Protein AF-A0A2E4XKY6-F1 (afdb_monomer)

Sequence (85 aa):
MIIDEKGGSTGERLYDFLKHFINHNKDKLIIMDNAPVHKNKAVRDLINENNNLLFSVPYQHYTNAIEGYFNVLKSRLNKKKWNNL

Foldseek 3Di:
DDQDP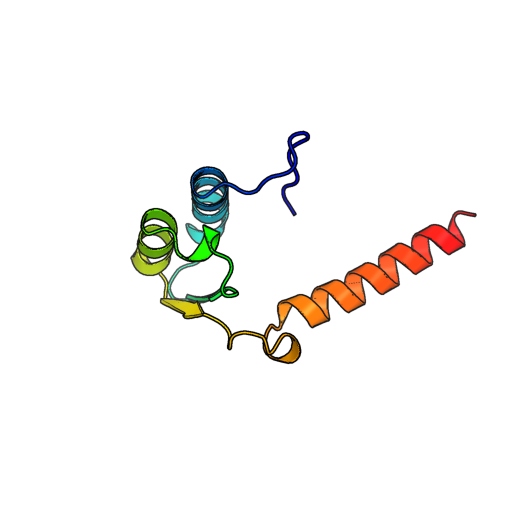VGDDALVNLLVVCLVPCVVPFAEEDEDEPPPSCVDPSNCCSQVVGYHYDYFDPPPVVSPPVVVVVVVVVVVVVVVVVVVD

Mean predicted aligned error: 7.32 Å

Radius of gyration: 15.51 Å; Cα contacts (8 Å, |Δi|>4): 72; chains: 1; bounding box: 27×29×46 Å

Secondary structure (DSSP, 8-state):
----TT----HHHHHHHHHHHHTT--S-EEEE---GGGG-HHHHHHHHTTSEEEEPPTT-GGG-HHHHHHHHHHHHHHHHHHHT-

Solvent-accessible surface area (backbone atoms only — not comparable to full-atom values): 5261 Å² total; per-residue (Å²): 131,90,72,54,100,84,73,70,79,48,50,66,59,50,34,57,53,44,58,69,65,42,74,84,53,64,83,40,83,45,77,41,65,80,52,73,54,65,67,33,64,70,45,45,52,63,45,52,72,53,28,45,77,44,72,47,67,82,95,42,64,88,74,40,70,64,53,60,54,49,52,54,50,50,54,53,53,50,53,54,57,63,76,74,109

Nearest PDB structures (foldseek):
  8w2r-assembly1_I  TM=7.452E-01  e=9.945E-03  Human immunodeficiency virus 1
  8fnj-assembly1_G  TM=7.446E-01  e=1.230E-02  Homo sapiens
  8fnl-assembly1_G  TM=7.564E-01  e=1.230E-02  Homo sapiens
  8fnp-assembly1_G  TM=7.530E-01  e=1.751E-02  Homo sapiens
  6rwo-assembly1_C  TM=7.868E-01  e=1.462E-01  Simian immunodeficiency virus

pLDDT: mean 82.5, std 14.18, range [40.34, 95.06]

Structure (mmCIF, N/CA/C/O backbone):
data_AF-A0A2E4XKY6-F1
#
_entry.id   AF-A0A2E4XKY6-F1
#
loop_
_atom_site.group_PDB
_atom_site.id
_atom_site.type_symbol
_atom_site.label_atom_id
_atom_site.label_alt_id
_atom_site.label_comp_id
_atom_site.label_asym_id
_atom_site.label_entity_id
_atom_site.label_seq_id
_atom_site.pdbx_PDB_ins_code
_atom_site.Cartn_x
_atom_site.Cartn_y
_atom_site.Cartn_z
_atom_site.occupancy
_atom_site.B_iso_or_equiv
_atom_site.auth_seq_id
_atom_site.auth_comp_id
_atom_site.auth_asym_id
_atom_site.auth_atom_id
_atom_site.pdbx_PDB_model_num
ATOM 1 N N . MET A 1 1 ? -0.241 4.720 -12.622 1.00 40.78 1 MET A N 1
ATOM 2 C CA . MET A 1 1 ? 1.012 4.809 -11.849 1.00 40.78 1 MET A CA 1
ATOM 3 C C . MET A 1 1 ? 1.252 6.286 -11.624 1.00 40.78 1 MET A C 1
ATOM 5 O O . MET A 1 1 ? 1.483 6.985 -12.601 1.00 40.78 1 MET A O 1
ATOM 9 N N . ILE A 1 2 ? 1.039 6.785 -10.405 1.00 41.03 2 ILE A N 1
ATOM 10 C CA . ILE A 1 2 ? 1.305 8.195 -10.104 1.00 41.03 2 ILE A CA 1
ATOM 11 C C . ILE A 1 2 ? 2.814 8.316 -9.940 1.00 41.03 2 ILE A C 1
ATOM 13 O O . ILE A 1 2 ? 3.371 7.894 -8.931 1.00 41.03 2 ILE A O 1
ATOM 17 N N . ILE A 1 3 ? 3.464 8.813 -10.984 1.00 40.34 3 ILE A N 1
ATOM 18 C CA . ILE A 1 3 ? 4.858 9.229 -10.950 1.00 40.34 3 ILE A CA 1
ATOM 19 C C . ILE A 1 3 ? 4.791 10.754 -10.999 1.00 40.34 3 ILE A C 1
ATOM 21 O O . ILE A 1 3 ? 4.575 11.333 -12.057 1.00 40.34 3 ILE A O 1
ATOM 25 N N . ASP A 1 4 ? 4.852 11.383 -9.828 1.00 46.41 4 ASP A N 1
ATOM 26 C CA . ASP A 1 4 ? 5.176 12.808 -9.719 1.00 46.41 4 ASP A CA 1
ATOM 27 C C . ASP A 1 4 ? 6.606 13.014 -10.253 1.00 46.41 4 ASP A C 1
ATOM 29 O O . ASP A 1 4 ? 7.438 12.111 -10.129 1.00 46.41 4 ASP A O 1
ATOM 33 N N . GLU A 1 5 ? 6.912 14.187 -10.806 1.00 50.47 5 GLU A N 1
ATOM 34 C CA . GLU A 1 5 ? 8.203 14.539 -11.427 1.00 50.47 5 GLU A CA 1
ATOM 35 C C . GLU A 1 5 ? 9.402 14.346 -10.474 1.00 50.47 5 GLU A C 1
ATOM 37 O O . GLU A 1 5 ? 10.548 14.255 -10.907 1.00 50.47 5 GLU A O 1
ATOM 42 N N . LYS A 1 6 ? 9.133 14.211 -9.166 1.00 59.03 6 LYS A N 1
ATOM 43 C CA . LYS A 1 6 ? 10.105 13.943 -8.093 1.00 59.03 6 LYS A CA 1
ATOM 44 C C . LYS A 1 6 ? 10.301 12.458 -7.728 1.00 59.03 6 LYS A C 1
ATOM 46 O O . LYS A 1 6 ? 11.076 12.156 -6.827 1.00 59.03 6 LYS A O 1
ATOM 51 N N . GLY A 1 7 ? 9.632 11.522 -8.406 1.00 55.09 7 GLY A N 1
ATOM 52 C CA . GLY A 1 7 ? 10.064 10.118 -8.493 1.00 55.09 7 GLY A CA 1
ATOM 53 C C . GLY A 1 7 ? 9.781 9.174 -7.311 1.00 55.09 7 GLY A C 1
ATOM 54 O O . GLY A 1 7 ? 10.366 8.095 -7.276 1.00 55.09 7 GLY A O 1
ATOM 55 N N . GLY A 1 8 ? 8.890 9.501 -6.364 1.00 59.78 8 GLY A N 1
ATOM 56 C CA . GLY A 1 8 ? 8.623 8.617 -5.214 1.00 59.78 8 GLY A CA 1
ATOM 57 C C . GLY A 1 8 ? 7.174 8.566 -4.721 1.00 59.78 8 GLY A C 1
ATOM 58 O O . GLY A 1 8 ? 6.492 9.590 -4.619 1.00 59.78 8 GLY A O 1
ATOM 59 N N . SER A 1 9 ? 6.722 7.363 -4.354 1.00 66.19 9 SER A N 1
ATOM 60 C CA . SER A 1 9 ? 5.484 7.127 -3.602 1.00 66.19 9 SER A CA 1
ATOM 61 C C . SER A 1 9 ? 5.767 7.192 -2.095 1.00 66.19 9 SER A C 1
ATOM 63 O O . SER A 1 9 ? 6.348 6.265 -1.530 1.00 66.19 9 SER A O 1
ATOM 65 N N . THR A 1 10 ? 5.371 8.279 -1.434 1.00 81.38 10 THR A N 1
ATOM 66 C CA . THR A 1 10 ? 5.382 8.372 0.037 1.00 81.38 10 THR A CA 1
ATOM 67 C C . THR A 1 10 ? 4.121 7.726 0.623 1.00 81.38 10 THR A C 1
ATOM 69 O O . THR A 1 10 ? 3.137 7.514 -0.089 1.00 81.38 10 THR A O 1
ATOM 72 N N . GLY A 1 11 ? 4.130 7.422 1.926 1.00 80.00 11 GLY A N 1
ATOM 73 C CA . GLY A 1 11 ? 2.952 6.877 2.619 1.00 80.00 11 GLY A CA 1
ATOM 74 C C . GLY A 1 11 ? 1.734 7.801 2.551 1.00 80.00 11 GLY A C 1
ATOM 75 O O . GLY A 1 11 ? 0.624 7.323 2.351 1.00 80.00 11 GLY A O 1
ATOM 76 N N . GLU A 1 12 ? 1.950 9.115 2.628 1.00 85.12 12 GLU A N 1
ATOM 77 C CA . GLU A 1 12 ? 0.898 10.136 2.505 1.00 85.12 12 GLU A CA 1
ATOM 78 C C . GLU A 1 12 ? 0.284 10.160 1.102 1.00 85.12 12 GLU A C 1
ATOM 80 O O . GLU A 1 12 ? -0.931 10.106 0.953 1.00 85.12 12 GLU A O 1
ATOM 85 N N . ARG A 1 13 ? 1.117 10.125 0.053 1.00 84.69 13 ARG A N 1
ATOM 86 C CA . ARG A 1 13 ? 0.634 10.089 -1.339 1.00 84.69 13 ARG A CA 1
ATOM 87 C C . ARG A 1 13 ? -0.204 8.848 -1.614 1.00 84.69 13 ARG A C 1
ATOM 89 O O . ARG A 1 13 ? -1.210 8.915 -2.316 1.00 84.69 13 ARG A O 1
ATOM 96 N N . LEU A 1 14 ? 0.222 7.708 -1.071 1.00 88.75 14 LEU A N 1
ATOM 97 C CA . LEU A 1 14 ? -0.539 6.472 -1.175 1.00 88.75 14 LEU A CA 1
ATOM 98 C C . LEU A 1 14 ? -1.864 6.561 -0.411 1.00 88.75 14 LEU A C 1
ATOM 100 O O . LEU A 1 14 ? -2.881 6.105 -0.927 1.00 88.75 14 LEU A O 1
ATOM 104 N N . TYR A 1 15 ? -1.858 7.148 0.785 1.00 91.06 15 TYR A N 1
ATOM 105 C CA . TYR A 1 15 ? -3.066 7.371 1.573 1.00 91.06 15 TYR A CA 1
ATOM 106 C C . TYR A 1 15 ? -4.090 8.209 0.796 1.00 91.06 15 TYR A C 1
ATOM 108 O O . TYR A 1 15 ? -5.224 7.765 0.624 1.00 91.06 15 TYR A O 1
ATOM 116 N N . ASP A 1 16 ? -3.686 9.361 0.254 1.00 90.44 16 ASP A N 1
ATOM 117 C CA . ASP A 1 16 ? -4.584 10.249 -0.498 1.00 90.44 16 ASP A CA 1
ATOM 118 C C . ASP A 1 16 ? -5.136 9.577 -1.757 1.00 90.44 16 ASP A C 1
ATOM 120 O O . ASP A 1 16 ? -6.333 9.653 -2.047 1.00 90.44 16 ASP A O 1
ATOM 124 N N . PHE A 1 17 ? -4.273 8.858 -2.481 1.00 89.12 17 PHE A N 1
ATOM 125 C CA . PHE A 1 17 ? -4.678 8.076 -3.641 1.00 89.12 17 PHE A CA 1
ATOM 126 C C . PHE A 1 17 ? -5.733 7.034 -3.269 1.00 89.12 17 PHE A C 1
ATOM 128 O O . PHE A 1 17 ? -6.806 6.989 -3.868 1.00 89.12 17 PHE A O 1
ATOM 135 N N . LEU A 1 18 ? -5.452 6.202 -2.266 1.00 90.75 18 LEU A N 1
ATOM 136 C CA . LEU A 1 18 ? -6.371 5.151 -1.853 1.00 90.75 18 LEU A CA 1
ATOM 137 C C . LEU A 1 18 ? -7.687 5.738 -1.362 1.00 90.75 18 LEU A C 1
ATOM 139 O O . LEU A 1 18 ? -8.734 5.271 -1.794 1.00 90.75 18 LEU A O 1
ATOM 143 N N . LYS A 1 19 ? -7.653 6.801 -0.556 1.00 90.88 19 LYS A N 1
ATOM 144 C CA . LYS A 1 19 ? -8.853 7.468 -0.041 1.00 90.88 19 LYS A CA 1
ATOM 145 C C . LYS A 1 19 ? -9.785 7.900 -1.172 1.00 90.88 19 LYS A C 1
ATOM 147 O O . LYS A 1 19 ? -10.994 7.732 -1.065 1.00 90.88 19 LYS A O 1
ATOM 152 N N . HIS A 1 20 ? -9.236 8.394 -2.280 1.00 89.62 20 HIS A N 1
ATOM 153 C CA . HIS A 1 20 ? -10.033 8.763 -3.447 1.00 89.62 20 HIS A CA 1
ATOM 154 C C . HIS A 1 20 ? -10.705 7.553 -4.126 1.00 89.62 20 HIS A C 1
ATOM 156 O O . HIS A 1 20 ? -11.877 7.624 -4.488 1.00 89.62 20 HIS A O 1
ATOM 162 N N . PHE A 1 21 ? -9.994 6.432 -4.283 1.00 86.31 21 PHE A N 1
ATOM 163 C CA . PHE A 1 21 ? -10.479 5.286 -5.0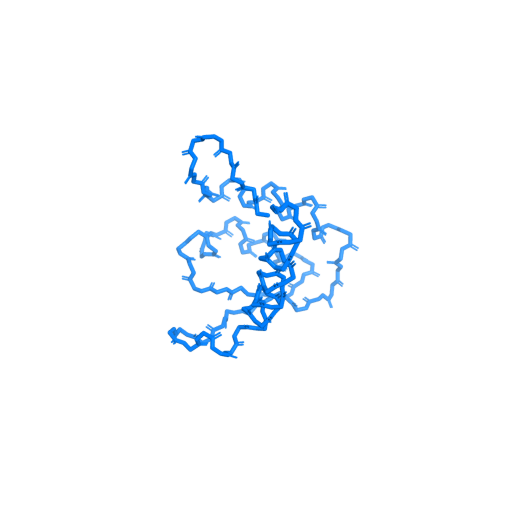68 1.00 86.31 21 PHE A CA 1
ATOM 164 C C . PHE A 1 21 ? -11.267 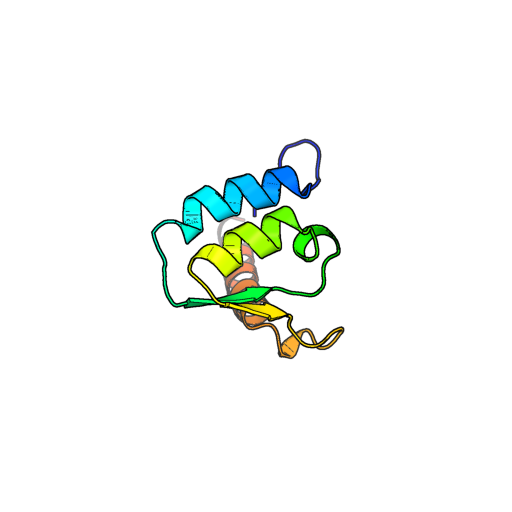4.239 -4.267 1.00 86.31 21 PHE A C 1
ATOM 166 O O . PHE A 1 21 ? -12.174 3.601 -4.811 1.00 86.31 21 PHE A O 1
ATOM 173 N N . ILE A 1 22 ? -10.939 4.030 -2.990 1.00 87.62 22 ILE A N 1
ATOM 174 C CA . ILE A 1 22 ? -11.551 2.969 -2.178 1.00 87.62 22 ILE A CA 1
ATOM 175 C C . ILE A 1 22 ? -12.816 3.435 -1.455 1.00 87.62 22 ILE A C 1
ATOM 177 O O . ILE A 1 22 ? -13.645 2.598 -1.124 1.00 87.62 22 IL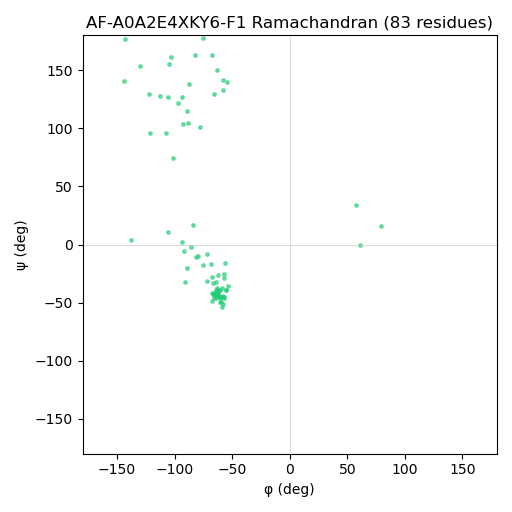E A O 1
ATOM 181 N N . ASN A 1 23 ? -13.024 4.743 -1.261 1.00 81.00 23 ASN A N 1
ATOM 182 C CA . ASN A 1 23 ? -14.202 5.263 -0.550 1.00 81.00 23 ASN A CA 1
ATOM 183 C C . ASN A 1 23 ? -15.539 4.824 -1.173 1.00 81.00 23 ASN A C 1
ATOM 185 O O . ASN A 1 23 ? -16.537 4.678 -0.468 1.00 81.00 23 ASN A O 1
ATOM 189 N N . HIS A 1 24 ? -15.559 4.587 -2.485 1.00 84.06 24 HIS A N 1
ATOM 190 C CA . HIS A 1 24 ? -16.740 4.115 -3.212 1.00 84.06 24 HIS A CA 1
ATOM 191 C C . HIS A 1 24 ? -16.823 2.580 -3.322 1.00 84.06 24 HIS A C 1
ATOM 193 O O . HIS A 1 24 ? -17.820 2.058 -3.814 1.00 84.06 24 HIS A O 1
ATOM 199 N N . ASN A 1 25 ? -15.801 1.851 -2.863 1.00 83.25 25 ASN A N 1
ATOM 200 C CA . ASN A 1 25 ? -15.682 0.398 -2.964 1.00 83.25 25 ASN A CA 1
ATOM 201 C C . ASN A 1 25 ? -15.556 -0.209 -1.560 1.00 83.25 25 ASN A C 1
ATOM 203 O O . ASN A 1 25 ? -14.461 -0.259 -1.004 1.00 83.25 25 ASN A O 1
ATOM 207 N N . LYS A 1 26 ? -16.684 -0.657 -0.998 1.00 90.94 26 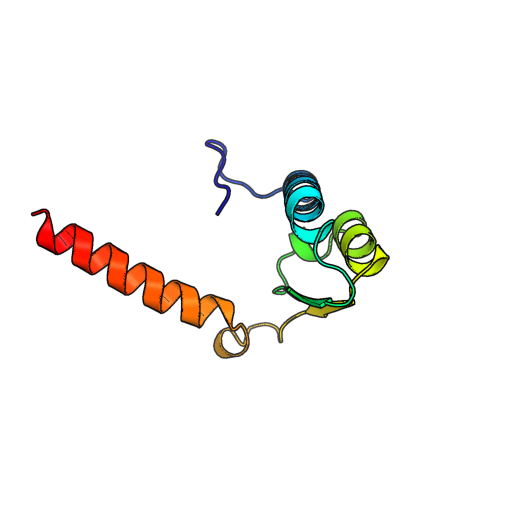LYS A N 1
ATOM 208 C CA . LYS A 1 26 ? -16.767 -1.276 0.335 1.00 90.94 26 LYS A CA 1
ATOM 209 C C . LYS A 1 26 ? -16.902 -2.796 0.258 1.00 90.94 26 LYS A C 1
ATOM 211 O O . LYS A 1 26 ? -17.281 -3.335 -0.789 1.00 90.94 26 LYS A O 1
ATOM 216 N N . ASP A 1 27 ? -16.597 -3.462 1.370 1.00 94.81 27 ASP A N 1
ATOM 217 C CA . ASP A 1 27 ? -16.695 -4.912 1.561 1.00 94.81 27 ASP A CA 1
ATOM 218 C C . ASP A 1 27 ? -15.866 -5.709 0.542 1.00 94.81 27 ASP A C 1
ATOM 220 O O . ASP A 1 27 ? -16.250 -6.787 0.077 1.00 94.81 27 ASP A O 1
ATOM 224 N N . LYS A 1 28 ? -14.719 -5.155 0.139 1.00 94.12 28 LYS A N 1
ATOM 225 C CA . LYS A 1 28 ? -13.789 -5.775 -0.809 1.00 94.12 28 LYS A CA 1
ATOM 226 C C . LYS A 1 28 ? -12.561 -6.334 -0.107 1.00 94.12 28 LYS A C 1
ATOM 228 O O . LYS A 1 28 ? -12.145 -5.873 0.954 1.00 94.12 28 LYS A O 1
ATOM 233 N N . LEU A 1 29 ? -11.947 -7.319 -0.758 1.00 94.00 29 LEU A N 1
ATOM 234 C CA . LEU A 1 29 ? -10.595 -7.765 -0.453 1.00 94.00 29 LEU A CA 1
ATOM 235 C C . LEU A 1 29 ? -9.612 -6.937 -1.285 1.00 94.00 29 LEU A C 1
ATOM 237 O O . LEU A 1 29 ? -9.608 -7.022 -2.513 1.00 94.00 29 LEU A O 1
ATOM 241 N N . ILE A 1 30 ? -8.782 -6.144 -0.618 1.00 92.50 30 ILE A N 1
ATOM 242 C CA . ILE A 1 30 ? -7.702 -5.377 -1.233 1.00 92.50 30 ILE A CA 1
ATOM 243 C C . ILE A 1 30 ? -6.409 -6.168 -1.075 1.00 92.50 30 ILE A C 1
ATOM 245 O O . ILE A 1 30 ? -5.996 -6.484 0.039 1.00 92.50 30 ILE A O 1
ATOM 249 N N . ILE A 1 31 ? -5.767 -6.481 -2.200 1.00 91.25 31 ILE A N 1
ATOM 250 C CA . ILE A 1 31 ? -4.507 -7.225 -2.235 1.00 91.25 31 ILE A CA 1
ATOM 251 C C . ILE A 1 31 ? -3.373 -6.256 -2.567 1.00 91.25 31 ILE A C 1
ATOM 253 O O . ILE A 1 31 ? -3.443 -5.545 -3.569 1.00 91.25 31 ILE A O 1
ATOM 257 N N . MET A 1 32 ? -2.327 -6.230 -1.741 1.00 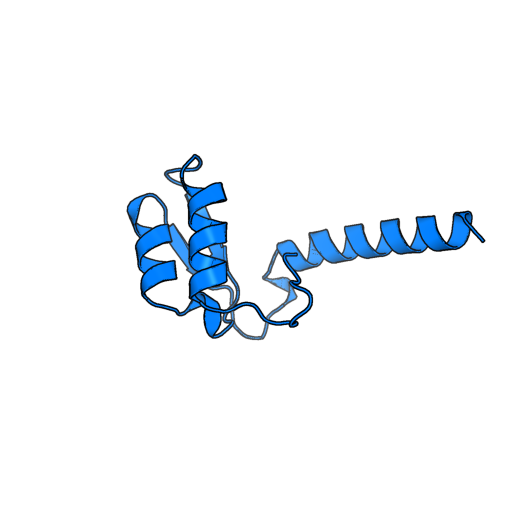90.75 32 MET A N 1
ATOM 258 C CA . MET A 1 32 ? -1.134 -5.402 -1.956 1.00 90.75 32 MET A CA 1
ATOM 259 C C . MET A 1 32 ? 0.140 -6.238 -1.828 1.00 90.75 32 MET A C 1
ATOM 261 O O . MET A 1 32 ? 0.170 -7.239 -1.113 1.00 90.75 32 MET A O 1
ATOM 265 N N . ASP A 1 33 ? 1.215 -5.823 -2.496 1.00 88.56 33 ASP A N 1
ATOM 266 C CA . ASP A 1 33 ? 2.529 -6.425 -2.270 1.00 88.56 33 ASP A CA 1
ATOM 267 C C . ASP A 1 33 ? 3.150 -5.952 -0.938 1.00 88.56 33 ASP A C 1
ATOM 269 O O . ASP A 1 33 ? 2.600 -5.123 -0.208 1.00 88.56 33 ASP A O 1
ATOM 273 N N . ASN A 1 34 ? 4.331 -6.477 -0.615 1.00 88.38 34 ASN A N 1
ATOM 274 C CA . ASN A 1 34 ? 5.013 -6.210 0.652 1.00 88.38 34 ASN A CA 1
ATOM 275 C C . ASN A 1 34 ? 5.853 -4.921 0.678 1.00 88.38 34 ASN A C 1
ATOM 277 O O . ASN A 1 34 ? 6.698 -4.790 1.573 1.00 88.38 34 ASN A O 1
ATOM 281 N N . ALA A 1 35 ? 5.659 -3.984 -0.257 1.00 86.81 35 ALA A N 1
ATOM 282 C CA . ALA A 1 35 ? 6.420 -2.739 -0.281 1.00 86.81 35 ALA A CA 1
ATOM 283 C C . ALA A 1 35 ? 6.329 -1.992 1.071 1.00 86.81 35 ALA A C 1
ATOM 285 O O . ALA A 1 35 ? 5.248 -1.930 1.667 1.00 86.81 35 ALA A O 1
ATOM 286 N N . PRO A 1 36 ? 7.427 -1.387 1.573 1.00 86.88 36 PRO A N 1
ATOM 287 C CA . PRO A 1 36 ? 7.428 -0.698 2.868 1.00 86.88 36 PRO A CA 1
ATOM 288 C C . PRO A 1 36 ? 6.323 0.357 3.007 1.00 86.88 36 PRO A C 1
ATOM 290 O O . PRO A 1 36 ? 5.722 0.489 4.070 1.00 86.88 36 PRO A O 1
ATOM 293 N N . VAL A 1 37 ? 5.996 1.053 1.913 1.00 86.25 37 VAL A N 1
ATOM 294 C CA . VAL A 1 37 ? 4.940 2.073 1.877 1.00 86.25 37 VAL A CA 1
ATOM 295 C C . VAL A 1 37 ? 3.537 1.499 2.142 1.00 86.25 37 VAL A C 1
ATOM 297 O O . VAL A 1 37 ? 2.731 2.149 2.803 1.00 86.25 37 VAL A O 1
ATOM 300 N N . HIS A 1 38 ? 3.261 0.253 1.739 1.00 88.25 38 HIS A N 1
ATOM 301 C CA . HIS A 1 38 ? 1.979 -0.429 1.972 1.00 88.25 38 HIS A CA 1
ATOM 302 C C . HIS A 1 38 ? 1.823 -0.890 3.427 1.00 88.25 38 HIS A C 1
ATOM 304 O O . HIS A 1 38 ? 0.723 -1.186 3.894 1.00 88.25 38 HIS A O 1
ATOM 310 N N . LYS A 1 39 ? 2.933 -0.957 4.171 1.00 87.19 39 LYS A N 1
ATOM 311 C CA . LYS A 1 39 ? 2.938 -1.319 5.592 1.00 87.19 39 LYS A CA 1
ATOM 312 C C . LYS A 1 39 ? 2.688 -0.124 6.513 1.00 87.19 39 LYS A C 1
ATOM 314 O O . LYS A 1 39 ? 2.607 -0.316 7.724 1.00 87.19 39 LYS A O 1
ATOM 319 N N . ASN A 1 40 ? 2.547 1.083 5.959 1.00 91.25 40 ASN A N 1
ATOM 320 C CA . ASN A 1 40 ? 2.223 2.282 6.720 1.00 91.25 40 ASN A CA 1
ATOM 321 C C . ASN A 1 40 ? 0.893 2.104 7.478 1.00 91.25 40 ASN A C 1
ATOM 323 O O . ASN A 1 40 ? -0.105 1.662 6.908 1.00 91.25 40 ASN A O 1
ATOM 327 N N . LYS A 1 41 ? 0.879 2.465 8.767 1.00 92.88 41 LYS A N 1
ATOM 328 C CA . LYS A 1 41 ? -0.292 2.300 9.637 1.00 92.88 41 LYS A CA 1
ATOM 329 C C . LYS A 1 41 ? -1.517 3.060 9.117 1.00 92.88 41 LYS A C 1
ATOM 331 O O . LYS A 1 41 ? -2.582 2.468 9.036 1.00 92.88 41 LYS A O 1
ATOM 336 N N . ALA A 1 42 ? -1.359 4.315 8.696 1.00 92.50 42 ALA A N 1
ATOM 337 C CA . ALA A 1 42 ? -2.472 5.133 8.212 1.00 92.50 42 ALA A CA 1
ATOM 338 C C . ALA A 1 42 ? -3.119 4.541 6.950 1.00 92.50 42 ALA A C 1
ATOM 340 O O . ALA A 1 42 ? -4.337 4.559 6.809 1.00 92.50 42 ALA A O 1
ATOM 341 N N . VAL A 1 43 ? -2.309 3.966 6.055 1.00 91.88 43 VAL A N 1
ATOM 342 C CA . VAL A 1 43 ? -2.796 3.271 4.853 1.00 91.88 43 VAL A CA 1
ATOM 343 C C . VAL A 1 43 ? -3.581 2.009 5.221 1.00 91.88 43 VAL A C 1
ATOM 345 O O . VAL A 1 43 ? -4.646 1.760 4.661 1.00 91.88 43 VAL A O 1
ATOM 348 N N . ARG A 1 44 ? -3.079 1.222 6.180 1.00 93.25 44 ARG A N 1
ATOM 349 C CA . ARG A 1 44 ? -3.764 0.013 6.665 1.00 93.25 44 ARG A CA 1
ATOM 350 C C . ARG A 1 44 ? -5.091 0.341 7.333 1.00 93.25 44 ARG A C 1
ATOM 352 O O . ARG A 1 44 ? -6.082 -0.318 7.042 1.00 93.25 44 ARG A O 1
ATOM 359 N N . ASP A 1 45 ? -5.096 1.352 8.195 1.00 94.50 45 ASP A N 1
ATOM 360 C CA . ASP A 1 45 ? -6.289 1.788 8.918 1.00 94.50 45 ASP A CA 1
ATOM 361 C C . ASP A 1 45 ? -7.362 2.285 7.938 1.00 94.50 45 ASP A C 1
ATOM 363 O O . ASP A 1 45 ? -8.512 1.872 8.037 1.00 94.50 45 ASP A O 1
ATOM 367 N N . LEU A 1 46 ? -6.970 3.084 6.937 1.00 94.00 46 LEU A N 1
ATOM 368 C CA . LEU A 1 46 ? -7.864 3.568 5.881 1.00 94.00 46 LEU A CA 1
ATOM 369 C C . LEU A 1 46 ? -8.529 2.424 5.103 1.00 94.00 46 LEU A C 1
ATOM 371 O O . LEU A 1 46 ? -9.723 2.468 4.824 1.00 94.00 46 LEU A O 1
ATOM 375 N N . ILE A 1 47 ? -7.759 1.398 4.730 1.00 93.62 47 ILE A N 1
ATOM 376 C CA . ILE A 1 47 ? -8.302 0.245 4.005 1.00 93.62 47 ILE A CA 1
ATOM 377 C C . ILE A 1 47 ? -9.241 -0.558 4.910 1.00 93.62 47 ILE A C 1
ATOM 379 O O . ILE A 1 47 ? -10.360 -0.868 4.505 1.00 93.62 47 ILE A O 1
ATOM 383 N N . ASN A 1 48 ? -8.803 -0.868 6.130 1.00 94.50 48 ASN A N 1
ATOM 384 C CA . ASN A 1 48 ? -9.542 -1.738 7.042 1.00 94.50 48 ASN A CA 1
ATOM 385 C C . ASN A 1 48 ? -10.807 -1.097 7.638 1.00 94.50 48 ASN A C 1
ATOM 387 O O . ASN A 1 48 ? -11.589 -1.794 8.275 1.00 94.50 48 ASN A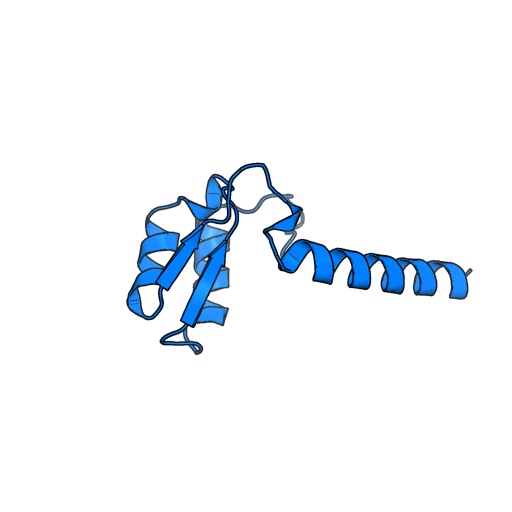 O 1
ATOM 391 N N . GLU A 1 49 ? -11.038 0.202 7.422 1.00 94.56 49 GLU A N 1
ATOM 392 C CA . GLU A 1 49 ? -12.262 0.888 7.851 1.00 94.56 49 GLU A CA 1
ATOM 393 C C . GLU A 1 49 ? -13.523 0.293 7.203 1.00 94.56 49 GLU A C 1
ATOM 395 O O . GLU A 1 49 ? -14.559 0.173 7.850 1.00 94.56 49 GLU A O 1
ATOM 400 N N . ASN A 1 50 ? -13.446 -0.078 5.920 1.00 94.06 50 ASN A N 1
ATOM 401 C CA . ASN A 1 50 ? -14.591 -0.595 5.157 1.00 94.06 50 ASN A CA 1
ATOM 402 C C . ASN A 1 50 ? -14.235 -1.794 4.254 1.00 94.06 50 ASN A C 1
ATOM 404 O O . ASN A 1 50 ? -15.066 -2.227 3.457 1.00 94.06 50 ASN A O 1
ATOM 408 N N . ASN A 1 51 ? -12.999 -2.296 4.304 1.00 95.06 51 ASN A N 1
ATOM 409 C CA . ASN A 1 51 ? -12.495 -3.371 3.445 1.00 95.06 51 ASN A CA 1
ATOM 410 C C . ASN A 1 51 ? -11.553 -4.301 4.225 1.00 95.06 51 ASN A C 1
ATOM 412 O O . ASN A 1 51 ? -11.238 -4.052 5.380 1.00 95.06 51 ASN A O 1
ATOM 416 N N . ASN A 1 52 ? -11.075 -5.369 3.585 1.00 94.75 52 ASN A N 1
ATOM 417 C CA . ASN A 1 52 ? -10.076 -6.274 4.153 1.00 94.75 52 ASN A CA 1
ATOM 418 C C . ASN A 1 52 ? -8.759 -6.170 3.382 1.00 94.75 52 ASN A C 1
ATOM 420 O O . ASN A 1 52 ? -8.752 -6.332 2.162 1.00 94.75 52 ASN A O 1
ATOM 424 N N . LEU A 1 53 ? -7.641 -5.948 4.075 1.00 94.06 53 LEU A N 1
ATOM 425 C CA . LEU A 1 53 ? -6.305 -5.930 3.473 1.00 94.06 53 LEU A CA 1
ATOM 426 C C . LEU A 1 53 ? -5.612 -7.298 3.561 1.00 94.06 53 LEU A C 1
ATOM 428 O O . LEU A 1 53 ? -5.422 -7.833 4.652 1.00 94.06 53 LEU A O 1
ATOM 432 N N . LEU A 1 54 ? -5.144 -7.817 2.424 1.00 93.38 54 LEU A N 1
ATOM 433 C CA . LEU A 1 54 ? -4.307 -9.015 2.330 1.00 93.38 54 LEU A CA 1
ATOM 434 C C . LEU A 1 54 ? -2.983 -8.699 1.626 1.00 93.38 54 LEU A C 1
ATOM 436 O O . LEU A 1 54 ? -2.960 -8.143 0.529 1.00 93.38 54 LEU A O 1
ATOM 440 N N . PHE A 1 55 ? -1.868 -9.087 2.241 1.00 91.25 55 PHE A N 1
ATOM 441 C CA . PHE A 1 55 ? -0.556 -8.981 1.605 1.00 91.25 55 PHE A CA 1
ATOM 442 C C . PHE A 1 55 ? -0.255 -10.226 0.769 1.00 91.25 55 PHE A C 1
ATOM 444 O O . PHE A 1 55 ? -0.515 -11.349 1.204 1.00 91.25 55 PHE A O 1
ATOM 451 N N . SER A 1 56 ? 0.320 -10.036 -0.418 1.00 89.38 56 SER A N 1
ATOM 452 C CA . SER A 1 56 ? 0.772 -11.143 -1.264 1.00 89.38 56 SER A CA 1
ATOM 453 C C . SER A 1 56 ? 1.953 -11.888 -0.632 1.00 89.38 56 SER A C 1
ATOM 455 O O . SER A 1 56 ? 2.643 -11.370 0.252 1.00 89.38 56 SER A O 1
ATOM 457 N N . VAL A 1 57 ? 2.240 -13.103 -1.109 1.00 86.38 57 VAL A N 1
ATOM 458 C CA . VAL A 1 57 ? 3.401 -13.864 -0.628 1.00 86.38 57 VAL A CA 1
ATOM 459 C C . VAL A 1 57 ? 4.697 -13.132 -1.028 1.00 86.38 57 VAL A C 1
ATOM 461 O O . VAL A 1 57 ? 4.852 -12.764 -2.199 1.00 86.38 57 VAL A O 1
ATOM 464 N N . PRO A 1 58 ? 5.639 -12.886 -0.094 1.00 81.81 58 PRO A N 1
ATOM 465 C CA . PRO A 1 58 ? 6.901 -12.219 -0.405 1.00 81.81 58 PRO A CA 1
ATOM 466 C C . PRO A 1 58 ? 7.702 -12.970 -1.472 1.00 81.81 58 PRO A C 1
ATOM 468 O O . PRO A 1 58 ? 7.755 -14.196 -1.462 1.00 81.81 58 PRO A O 1
ATOM 471 N N . TYR A 1 59 ? 8.354 -12.232 -2.374 1.00 75.44 59 TYR A N 1
ATOM 472 C CA . TYR A 1 59 ? 9.226 -12.759 -3.438 1.00 75.44 59 TYR A CA 1
ATOM 473 C C . TYR A 1 59 ? 8.560 -13.696 -4.464 1.00 75.44 59 TYR A C 1
ATOM 475 O O . TYR A 1 59 ? 9.212 -14.093 -5.426 1.00 75.44 59 TYR A O 1
ATOM 483 N N . GLN A 1 60 ? 7.262 -13.986 -4.337 1.00 80.25 60 GLN A N 1
ATOM 484 C CA . GLN A 1 60 ? 6.500 -14.812 -5.276 1.00 80.25 60 GLN A CA 1
ATOM 485 C C . GLN A 1 60 ? 5.668 -13.917 -6.204 1.00 80.25 60 GLN A C 1
ATOM 487 O O . GLN A 1 60 ? 4.454 -13.787 -6.067 1.00 80.25 60 GLN A O 1
ATOM 492 N N . HIS A 1 61 ? 6.328 -13.266 -7.158 1.00 68.69 61 HIS A N 1
ATOM 493 C CA . HIS A 1 61 ? 5.727 -12.266 -8.054 1.00 68.69 61 HIS A CA 1
ATOM 494 C C . HIS A 1 61 ? 4.606 -12.840 -8.940 1.00 68.69 61 HIS A C 1
ATOM 496 O O . HIS A 1 61 ? 3.666 -12.123 -9.264 1.00 68.69 61 HIS A O 1
ATOM 502 N N . TYR A 1 62 ? 4.620 -14.143 -9.243 1.00 70.06 62 TYR A N 1
ATOM 503 C CA . TYR A 1 62 ? 3.524 -14.810 -9.963 1.00 70.06 62 TYR A CA 1
ATOM 504 C C . TYR A 1 62 ? 2.221 -14.925 -9.150 1.00 70.06 62 TYR A C 1
ATOM 506 O O . TYR A 1 62 ? 1.166 -15.165 -9.728 1.00 70.06 62 TYR A O 1
ATOM 514 N N . THR A 1 63 ? 2.272 -14.744 -7.824 1.00 72.75 63 THR A N 1
ATOM 515 C CA . THR A 1 63 ? 1.072 -14.710 -6.965 1.00 72.75 63 THR A CA 1
ATOM 516 C C . THR A 1 63 ? 0.387 -13.343 -6.973 1.00 72.75 63 THR A C 1
ATOM 518 O O . THR A 1 63 ? -0.740 -13.215 -6.498 1.00 72.75 63 THR A O 1
ATOM 521 N N . ASN A 1 64 ? 1.038 -12.315 -7.532 1.00 80.62 64 ASN A N 1
ATOM 522 C CA . ASN A 1 64 ? 0.470 -10.983 -7.666 1.00 80.62 64 ASN A CA 1
ATOM 523 C C . ASN A 1 64 ? -0.225 -10.834 -9.029 1.00 80.62 64 ASN A C 1
ATOM 525 O O . ASN A 1 64 ? 0.420 -10.644 -10.061 1.00 80.62 64 ASN A O 1
ATOM 529 N N . ALA A 1 65 ? -1.558 -10.884 -9.030 1.00 82.62 65 ALA A N 1
ATOM 530 C CA . ALA A 1 65 ? -2.367 -10.824 -10.248 1.00 82.62 65 ALA A CA 1
ATOM 531 C C . ALA A 1 65 ? -2.123 -9.561 -11.104 1.00 82.62 65 ALA A C 1
ATOM 533 O O . ALA A 1 65 ? -2.307 -9.599 -12.325 1.00 82.62 65 ALA A O 1
ATOM 534 N N . ILE A 1 66 ? -1.672 -8.450 -10.502 1.00 86.56 66 ILE A N 1
ATOM 535 C CA . ILE A 1 66 ? -1.424 -7.196 -11.230 1.00 86.56 66 ILE A CA 1
ATOM 536 C C . ILE A 1 66 ? -0.244 -7.300 -12.211 1.00 86.56 66 ILE A C 1
ATOM 538 O O . ILE A 1 66 ? -0.251 -6.636 -13.248 1.00 86.56 66 ILE A O 1
ATOM 542 N N . GLU A 1 67 ? 0.736 -8.170 -11.940 1.00 85.38 67 GLU A N 1
ATOM 543 C CA . GLU A 1 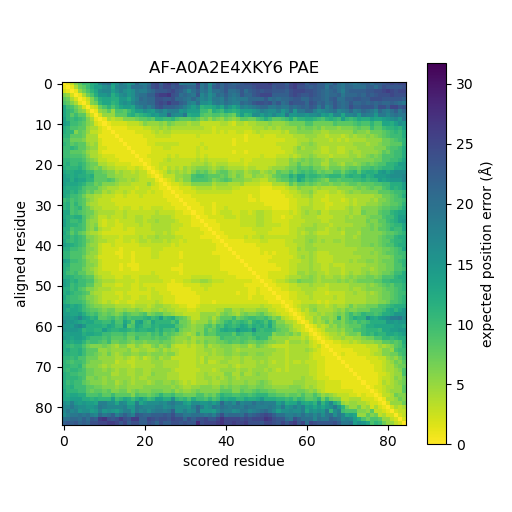67 ? 1.902 -8.369 -12.813 1.00 85.38 67 GLU A CA 1
ATOM 544 C C . GLU A 1 67 ? 1.479 -8.920 -14.177 1.00 85.38 67 GLU A C 1
ATOM 546 O O . GLU A 1 67 ? 1.923 -8.443 -15.224 1.00 85.38 67 GLU A O 1
ATOM 551 N N . GLY A 1 68 ? 0.540 -9.873 -14.183 1.00 88.31 68 GLY A N 1
ATOM 552 C CA . GLY A 1 68 ? -0.039 -10.413 -15.413 1.00 88.31 68 GLY A CA 1
ATOM 553 C C . GLY A 1 68 ? -0.727 -9.329 -16.245 1.00 88.31 68 GLY A C 1
ATOM 554 O O . GLY A 1 68 ? -0.488 -9.220 -17.451 1.00 88.31 68 GLY A O 1
ATOM 555 N N . TYR A 1 69 ? -1.517 -8.468 -15.596 1.00 89.56 69 TYR A N 1
ATOM 556 C CA . TYR A 1 69 ? -2.165 -7.334 -16.257 1.00 89.56 69 TYR A CA 1
ATOM 557 C C . TYR A 1 69 ? -1.139 -6.363 -16.860 1.00 89.56 69 TYR A C 1
ATOM 559 O O . TYR A 1 69 ? -1.253 -5.974 -18.028 1.00 89.56 69 TYR A O 1
ATOM 567 N N . PHE A 1 70 ? -0.093 -6.010 -16.107 1.00 90.25 70 PHE A N 1
ATOM 568 C CA . PHE A 1 70 ? 0.957 -5.122 -16.600 1.00 90.25 70 PHE A CA 1
ATOM 569 C C . PHE A 1 70 ? 1.782 -5.732 -17.731 1.00 90.25 70 PHE A C 1
ATOM 571 O O . PHE A 1 70 ? 2.168 -5.001 -18.643 1.00 90.25 70 PHE A O 1
ATOM 578 N N . ASN A 1 71 ? 2.009 -7.044 -17.743 1.00 90.06 71 ASN A N 1
ATOM 579 C CA . ASN A 1 71 ? 2.689 -7.716 -18.851 1.00 90.06 71 ASN A CA 1
ATOM 580 C C . ASN A 1 71 ? 1.899 -7.592 -20.160 1.00 90.06 71 ASN A C 1
ATOM 582 O O . ASN A 1 71 ? 2.464 -7.236 -21.200 1.00 90.06 71 ASN A O 1
ATOM 586 N N . VAL A 1 72 ? 0.577 -7.788 -20.106 1.00 91.94 72 VAL A N 1
ATOM 587 C CA . VAL A 1 72 ? -0.304 -7.576 -21.265 1.00 91.94 72 VAL A CA 1
ATOM 588 C C . VAL A 1 72 ? -0.295 -6.107 -21.697 1.00 91.94 72 VAL A C 1
ATOM 590 O O . VAL A 1 72 ? -0.171 -5.816 -22.890 1.00 91.94 72 VAL A O 1
ATOM 593 N N . LEU A 1 73 ? -0.380 -5.171 -20.745 1.00 92.38 73 LEU A N 1
ATOM 594 C CA . LEU A 1 73 ? -0.343 -3.734 -21.025 1.00 92.38 73 LEU A CA 1
ATOM 595 C C . LEU A 1 73 ? 0.967 -3.320 -21.716 1.00 92.38 73 LEU A C 1
ATOM 597 O O . LEU A 1 73 ? 0.923 -2.682 -22.768 1.00 92.38 73 LEU A O 1
ATOM 601 N N . LYS A 1 74 ? 2.122 -3.731 -21.177 1.00 90.75 74 LYS A N 1
ATOM 602 C CA . LYS A 1 74 ? 3.453 -3.475 -21.756 1.00 90.75 74 LYS A CA 1
ATOM 603 C C . LYS A 1 74 ? 3.556 -4.023 -23.178 1.00 90.75 74 LYS A C 1
ATOM 605 O O . LYS A 1 74 ? 3.993 -3.308 -24.075 1.00 90.75 74 LYS A O 1
ATOM 610 N N . SER A 1 75 ? 3.101 -5.258 -23.405 1.00 91.88 75 SER A N 1
ATOM 611 C CA . SER A 1 75 ? 3.103 -5.881 -24.736 1.00 91.88 75 SER A CA 1
ATOM 612 C C . SER A 1 75 ? 2.334 -5.040 -25.763 1.00 91.88 75 SER A C 1
ATOM 614 O O . SER A 1 75 ? 2.829 -4.776 -26.860 1.00 91.88 75 SER A O 1
ATOM 616 N N . ARG A 1 76 ? 1.145 -4.547 -25.393 1.00 91.50 76 ARG A N 1
ATOM 617 C CA . ARG A 1 76 ? 0.313 -3.701 -26.265 1.00 91.50 76 ARG A CA 1
ATOM 618 C C . ARG A 1 76 ? 0.938 -2.330 -26.527 1.00 91.50 76 ARG A C 1
ATOM 620 O O . ARG A 1 76 ? 0.903 -1.862 -27.662 1.00 91.50 76 ARG A O 1
ATOM 627 N N . LEU A 1 77 ? 1.509 -1.697 -25.501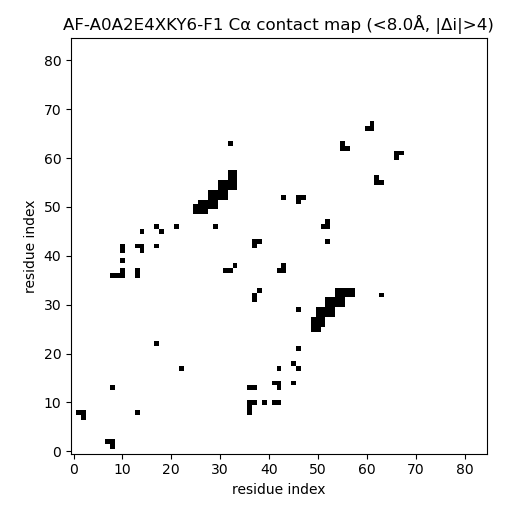 1.00 90.69 77 LEU A N 1
ATOM 628 C CA . LEU A 1 77 ? 2.189 -0.404 -25.633 1.00 90.69 77 LEU A CA 1
ATOM 629 C C . LEU A 1 77 ? 3.408 -0.501 -26.552 1.00 90.69 77 LEU A C 1
ATOM 631 O O . LEU A 1 77 ? 3.577 0.340 -27.433 1.00 90.69 77 LEU A O 1
ATOM 635 N N . ASN A 1 78 ? 4.204 -1.561 -26.407 1.00 86.75 78 ASN A N 1
ATOM 636 C CA . ASN A 1 78 ? 5.346 -1.803 -27.280 1.00 86.75 78 ASN A CA 1
ATOM 637 C C . ASN A 1 78 ? 4.891 -1.963 -28.732 1.00 86.75 78 ASN A C 1
ATOM 639 O O . ASN A 1 78 ? 5.386 -1.245 -29.590 1.00 86.75 78 ASN A O 1
ATOM 643 N N . LYS A 1 79 ? 3.884 -2.799 -29.013 1.00 81.69 79 LYS A N 1
ATOM 644 C CA . LYS A 1 79 ? 3.346 -2.949 -30.379 1.00 81.69 79 LYS A CA 1
ATOM 645 C C . LYS A 1 79 ? 2.893 -1.619 -30.997 1.00 81.69 79 LYS A C 1
ATOM 647 O O . LYS A 1 79 ? 3.167 -1.378 -32.165 1.00 81.69 79 LYS A O 1
ATOM 652 N N . LYS A 1 80 ? 2.263 -0.727 -30.221 1.00 75.06 80 LYS A N 1
ATOM 653 C CA . LYS A 1 80 ? 1.901 0.621 -30.702 1.00 75.06 80 LYS A CA 1
ATOM 654 C C . LYS A 1 80 ? 3.120 1.478 -31.052 1.00 75.06 80 LYS A C 1
ATOM 656 O O . LYS A 1 80 ? 3.073 2.196 -32.039 1.00 75.06 80 LYS A O 1
ATOM 661 N N . LYS A 1 81 ? 4.199 1.401 -30.268 1.00 74.94 81 LYS A N 1
ATOM 662 C CA . LYS A 1 81 ? 5.446 2.130 -30.547 1.00 74.94 81 LYS A CA 1
ATOM 663 C C . LYS A 1 81 ? 6.091 1.674 -31.860 1.00 74.94 81 LYS A C 1
ATOM 665 O O . LYS A 1 81 ? 6.581 2.512 -32.599 1.00 74.94 81 LYS A O 1
ATOM 670 N N . TRP A 1 82 ? 6.052 0.372 -32.146 1.00 60.38 82 TRP A N 1
ATOM 671 C CA . TRP A 1 82 ? 6.573 -0.207 -33.390 1.00 60.38 82 TRP A CA 1
ATOM 672 C C . TRP A 1 82 ? 5.717 0.118 -34.620 1.00 60.38 82 TRP A C 1
ATOM 674 O O . TRP A 1 82 ? 6.269 0.260 -35.696 1.00 60.38 82 TRP A O 1
ATOM 684 N N . ASN A 1 83 ? 4.397 0.269 -34.471 1.00 60.34 83 ASN A N 1
ATOM 685 C CA . ASN A 1 83 ? 3.508 0.643 -35.581 1.00 60.34 83 ASN A CA 1
ATOM 686 C C . ASN A 1 83 ? 3.515 2.152 -35.907 1.00 60.34 83 ASN A C 1
ATOM 688 O O . ASN A 1 83 ? 2.903 2.556 -36.890 1.00 60.34 83 ASN A O 1
ATOM 692 N N . ASN A 1 84 ? 4.136 2.975 -35.057 1.00 56.31 84 ASN A N 1
ATOM 693 C CA . ASN A 1 84 ? 4.249 4.430 -35.218 1.00 56.31 84 ASN A CA 1
ATOM 694 C C . ASN A 1 84 ? 5.671 4.867 -35.646 1.00 56.31 84 ASN A C 1
ATOM 696 O O . ASN A 1 84 ? 5.984 6.057 -35.577 1.00 56.31 84 ASN A O 1
ATOM 700 N N . LEU A 1 85 ? 6.523 3.907 -36.021 1.00 50.53 85 LEU A N 1
ATOM 701 C CA . LEU A 1 85 ? 7.848 4.066 -36.631 1.00 50.53 85 LEU A CA 1
ATOM 702 C C . LEU A 1 85 ? 7.791 3.512 -38.057 1.00 50.53 85 LEU A C 1
ATOM 704 O O . LEU A 1 85 ? 8.500 4.077 -38.914 1.00 50.53 85 LEU A O 1
#